Protein AF-I4GXP4-F1 (afdb_monomer_lite)

Foldseek 3Di:
DDFPDKDADDQEDPPDDDPDDDDGDHPVPDGPAIWTKDWDADPVVRDIDIDIDRDRDDPVVVVVSVVVVVVVVD

Structure (mmCIF, N/CA/C/O backbone):
data_AF-I4GXP4-F1
#
_entry.id   AF-I4GXP4-F1
#
loop_
_atom_site.group_PDB
_atom_site.id
_atom_site.type_symbol
_atom_site.label_atom_id
_atom_site.label_alt_id
_atom_site.label_comp_id
_atom_site.label_asym_id
_atom_site.label_entity_id
_atom_site.label_seq_id
_atom_site.pdbx_PDB_ins_code
_atom_site.Cartn_x
_atom_site.Cartn_y
_atom_site.Cartn_z
_atom_site.occupancy
_atom_site.B_iso_or_equiv
_atom_site.auth_seq_id
_atom_site.auth_comp_id
_atom_site.auth_asym_id
_atom_site.auth_atom_id
_atom_site.pdbx_PDB_model_num
ATOM 1 N N . MET A 1 1 ? -3.099 -7.494 6.286 1.00 71.94 1 MET A N 1
ATOM 2 C CA . MET A 1 1 ? -2.375 -6.464 5.518 1.00 71.94 1 MET A CA 1
ATOM 3 C C . MET A 1 1 ? -1.386 -7.153 4.592 1.00 71.94 1 MET A C 1
ATOM 5 O O . MET A 1 1 ? -0.651 -8.007 5.076 1.00 71.94 1 MET A O 1
ATOM 9 N N . ASP A 1 2 ? -1.396 -6.839 3.295 1.00 73.25 2 ASP A N 1
ATOM 10 C CA . ASP A 1 2 ? -0.454 -7.395 2.307 1.00 73.25 2 ASP A CA 1
ATOM 11 C C . ASP A 1 2 ? 0.311 -6.279 1.588 1.00 73.25 2 ASP A C 1
ATOM 13 O O . ASP A 1 2 ? -0.312 -5.359 1.067 1.00 73.25 2 ASP A O 1
ATOM 17 N N . CYS A 1 3 ? 1.645 -6.389 1.560 1.00 71.00 3 CYS A N 1
ATOM 18 C CA . CYS A 1 3 ? 2.568 -5.445 0.909 1.00 71.00 3 CYS A CA 1
ATOM 19 C C . CYS A 1 3 ? 3.625 -6.158 0.046 1.00 71.00 3 CYS A C 1
ATOM 21 O O . CYS A 1 3 ? 4.702 -5.618 -0.220 1.00 71.00 3 CYS A O 1
ATOM 23 N N . LYS A 1 4 ? 3.409 -7.436 -0.303 1.00 68.62 4 LYS A N 1
ATOM 24 C CA . LYS A 1 4 ? 4.457 -8.248 -0.945 1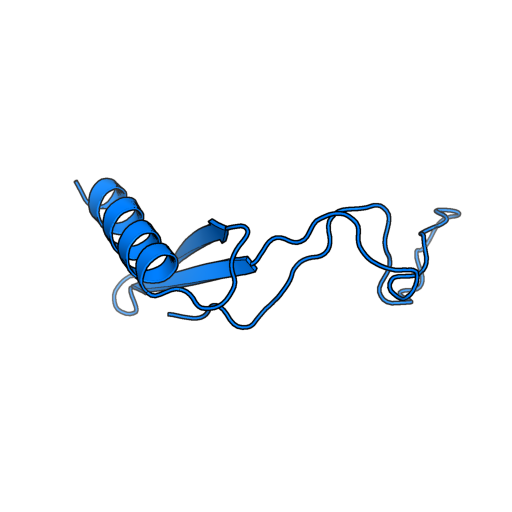.00 68.62 4 LYS A CA 1
ATOM 25 C C . LYS A 1 4 ? 4.515 -8.056 -2.459 1.00 68.62 4 LYS A C 1
ATOM 27 O O . LYS A 1 4 ? 5.573 -8.277 -3.055 1.00 68.62 4 LYS A O 1
ATOM 32 N N . ALA A 1 5 ? 3.405 -7.663 -3.076 1.00 71.75 5 ALA A N 1
ATOM 33 C CA . ALA A 1 5 ? 3.342 -7.420 -4.508 1.00 71.75 5 ALA A CA 1
ATOM 34 C C . ALA A 1 5 ? 4.070 -6.118 -4.875 1.00 71.75 5 ALA A C 1
ATOM 36 O O . ALA A 1 5 ? 3.973 -5.117 -4.175 1.00 71.75 5 ALA A O 1
ATOM 37 N N . LYS A 1 6 ? 4.808 -6.137 -5.987 1.00 70.50 6 LYS A N 1
ATOM 38 C CA . LYS A 1 6 ? 5.392 -4.947 -6.615 1.00 70.50 6 LYS A CA 1
ATOM 39 C C . LYS A 1 6 ? 4.739 -4.762 -7.977 1.00 70.50 6 LYS A C 1
ATOM 41 O O . LYS A 1 6 ? 4.529 -5.738 -8.700 1.00 70.50 6 LYS A O 1
ATOM 46 N N . VAL A 1 7 ? 4.406 -3.521 -8.294 1.00 72.44 7 VAL A N 1
ATOM 47 C CA . VAL A 1 7 ? 3.828 -3.103 -9.566 1.00 72.44 7 VAL A CA 1
ATOM 48 C C . VAL A 1 7 ? 4.830 -2.179 -10.239 1.00 72.44 7 VAL A C 1
ATOM 50 O O . VAL A 1 7 ? 5.180 -1.121 -9.717 1.00 72.44 7 VAL A O 1
ATOM 53 N N . GLU A 1 8 ? 5.319 -2.624 -11.385 1.00 73.25 8 GLU A N 1
ATOM 54 C CA . GLU A 1 8 ? 6.271 -1.889 -12.211 1.00 73.25 8 GLU A CA 1
ATOM 55 C C . GLU A 1 8 ? 5.495 -0.883 -13.058 1.00 73.25 8 GLU A C 1
ATOM 57 O O . GLU A 1 8 ? 4.489 -1.240 -13.677 1.00 73.25 8 GLU A O 1
ATOM 62 N N . LEU A 1 9 ? 5.940 0.373 -13.077 1.00 72.00 9 LEU A N 1
ATOM 63 C CA . LEU A 1 9 ? 5.291 1.426 -13.853 1.00 72.00 9 LEU A CA 1
ATOM 64 C C . LEU A 1 9 ? 6.000 1.601 -15.196 1.00 72.00 9 LEU A C 1
ATOM 66 O O . LEU A 1 9 ? 7.171 1.975 -15.246 1.00 72.00 9 LEU A O 1
ATOM 70 N N . GLY A 1 10 ? 5.281 1.350 -16.288 1.00 71.50 10 GLY A N 1
ATOM 71 C CA . GLY A 1 10 ? 5.766 1.517 -17.658 1.00 71.50 10 GLY A CA 1
ATOM 72 C C . GLY A 1 10 ? 4.957 0.685 -18.648 1.00 71.50 10 GLY A C 1
ATOM 73 O O . GLY A 1 10 ? 4.021 -0.013 -18.258 1.00 71.50 10 GLY A O 1
ATOM 74 N N . GLU A 1 11 ? 5.318 0.735 -19.931 1.00 69.81 11 GLU A N 1
ATOM 75 C CA . GLU A 1 11 ? 4.676 -0.065 -20.987 1.00 69.81 11 GLU A CA 1
ATOM 76 C C . GLU A 1 11 ? 5.124 -1.531 -20.951 1.00 69.81 11 GLU A C 1
ATOM 78 O O . GLU A 1 11 ? 5.463 -2.114 -21.976 1.00 69.81 11 GLU A O 1
ATOM 83 N N . TYR A 1 12 ? 5.173 -2.136 -19.769 1.00 71.25 12 TYR A N 1
ATOM 84 C CA . TYR A 1 12 ? 5.692 -3.480 -19.611 1.00 71.25 12 TYR A CA 1
ATOM 85 C C . TYR A 1 12 ? 4.606 -4.552 -19.749 1.00 71.25 12 TYR A C 1
ATOM 87 O O . TYR A 1 12 ? 3.475 -4.376 -19.292 1.00 71.25 12 TYR A O 1
ATOM 95 N N . SER A 1 13 ? 4.951 -5.700 -20.339 1.00 69.81 13 SER A N 1
ATOM 96 C CA . SER A 1 13 ? 4.050 -6.856 -20.459 1.00 69.81 13 SER A CA 1
ATOM 97 C C . SER A 1 13 ? 4.666 -8.112 -19.859 1.00 69.81 13 SER A C 1
ATOM 99 O O . SER A 1 13 ? 5.824 -8.425 -20.105 1.00 69.81 13 SER A O 1
ATOM 101 N N . AR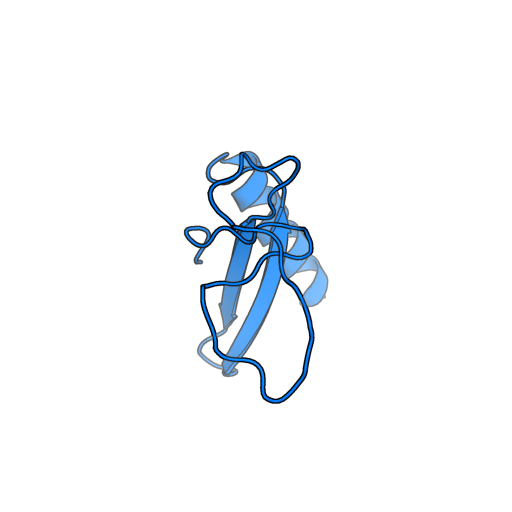G A 1 14 ? 3.842 -8.899 -19.158 1.00 66.00 14 ARG A N 1
ATOM 102 C CA . ARG A 1 14 ? 4.187 -10.210 -18.570 1.00 66.00 14 ARG A CA 1
ATOM 103 C C . ARG A 1 14 ? 4.225 -11.346 -19.603 1.00 66.00 14 ARG A C 1
ATOM 105 O O . ARG A 1 14 ? 3.825 -12.470 -19.309 1.00 66.00 14 ARG A O 1
ATOM 112 N N . GLY A 1 15 ? 4.590 -11.044 -20.850 1.00 62.22 15 GLY A N 1
ATOM 113 C CA . GLY A 1 15 ? 4.592 -12.019 -21.949 1.00 62.22 15 GLY A CA 1
ATOM 114 C C . GLY A 1 15 ? 3.198 -12.493 -22.393 1.00 62.22 15 GLY A C 1
ATOM 115 O O . GLY A 1 15 ? 3.068 -13.537 -23.034 1.00 62.22 15 GLY A O 1
ATOM 116 N N . GLY A 1 16 ? 2.139 -11.747 -22.059 1.00 67.56 16 GLY A N 1
ATOM 117 C CA . GLY A 1 16 ? 0.783 -12.036 -22.526 1.00 67.56 16 GLY A CA 1
ATOM 118 C C . GLY A 1 16 ? 0.644 -11.827 -24.038 1.00 67.56 16 GLY A C 1
ATOM 119 O O . GLY A 1 16 ? 1.237 -10.911 -24.606 1.00 67.56 16 GLY A O 1
ATOM 120 N N . LYS A 1 17 ? -0.165 -12.659 -24.705 1.00 65.38 17 LYS A N 1
ATOM 121 C CA . LYS A 1 17 ? -0.501 -12.464 -26.123 1.00 65.38 17 LYS A CA 1
ATOM 122 C C . LYS A 1 17 ? -1.667 -11.490 -26.242 1.00 65.38 17 LYS A C 1
ATOM 124 O O . LYS A 1 17 ? -2.801 -11.833 -25.910 1.00 65.38 17 LYS A O 1
ATOM 129 N N . THR A 1 18 ? -1.400 -10.288 -26.735 1.00 65.75 18 THR A N 1
ATOM 130 C CA . THR A 1 18 ? -2.440 -9.294 -27.020 1.00 65.75 18 THR A CA 1
ATOM 131 C C . THR A 1 18 ? -3.096 -9.605 -28.365 1.00 65.75 18 THR A C 1
ATOM 133 O O . THR A 1 18 ? -2.435 -10.017 -29.314 1.00 65.75 18 THR A O 1
ATOM 136 N N . ARG A 1 19 ? -4.412 -9.400 -28.480 1.00 75.31 19 ARG A N 1
ATOM 137 C CA . ARG A 1 19 ? -5.182 -9.671 -29.711 1.00 75.31 19 ARG A CA 1
ATOM 138 C C . ARG A 1 19 ? -4.944 -8.647 -30.844 1.00 75.31 19 ARG A C 1
ATOM 140 O O . ARG A 1 19 ? -5.618 -8.719 -31.865 1.00 75.31 19 ARG A O 1
ATOM 147 N N . GLY A 1 20 ? -4.021 -7.700 -30.654 1.00 70.31 20 GLY A N 1
ATOM 148 C CA . GLY A 1 20 ? -3.658 -6.630 -31.590 1.00 70.31 20 GLY A CA 1
ATOM 149 C C . GLY A 1 20 ? -2.154 -6.320 -31.552 1.00 70.31 20 GLY A C 1
ATOM 150 O O . GLY A 1 20 ? -1.422 -6.927 -30.776 1.00 70.31 20 GLY A O 1
ATOM 151 N N . ASN A 1 21 ? -1.695 -5.364 -32.366 1.00 64.88 21 ASN A N 1
ATOM 152 C CA . ASN A 1 21 ? -0.269 -5.061 -32.603 1.00 64.88 21 ASN A CA 1
ATOM 153 C C . ASN A 1 21 ? 0.416 -4.201 -31.516 1.00 64.88 21 ASN A C 1
ATOM 155 O O . ASN A 1 21 ? 1.362 -3.476 -31.820 1.00 64.88 21 ASN A O 1
ATOM 159 N N . ASN A 1 22 ? -0.037 -4.242 -30.262 1.00 66.38 22 ASN A N 1
ATOM 160 C CA . ASN A 1 22 ? 0.618 -3.470 -29.204 1.00 66.38 22 ASN A CA 1
ATOM 161 C C . ASN A 1 22 ? 1.979 -4.086 -28.867 1.00 66.38 22 ASN A C 1
ATOM 163 O O . ASN A 1 22 ? 2.058 -5.252 -28.477 1.00 66.38 22 ASN A O 1
ATOM 167 N N . GLN A 1 23 ? 3.033 -3.285 -29.008 1.00 66.31 23 GLN A N 1
ATOM 168 C CA . GLN A 1 23 ? 4.369 -3.611 -28.531 1.00 66.31 23 GLN A 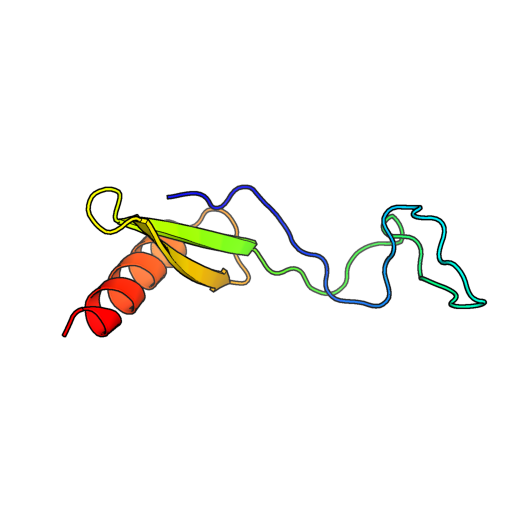CA 1
ATOM 169 C C . GLN A 1 23 ? 4.462 -3.199 -27.065 1.00 66.31 23 GLN A C 1
ATOM 171 O O . GLN A 1 23 ? 4.049 -2.103 -26.706 1.00 66.31 23 GLN A O 1
ATOM 176 N N . ALA A 1 24 ? 4.971 -4.092 -26.229 1.00 69.62 24 ALA A N 1
ATOM 177 C CA . ALA A 1 24 ? 5.256 -3.806 -24.835 1.00 69.62 24 ALA A CA 1
ATOM 178 C C . ALA A 1 24 ? 6.757 -3.956 -24.605 1.00 69.62 24 ALA A C 1
ATOM 180 O O . ALA A 1 24 ? 7.410 -4.785 -25.244 1.00 69.62 24 ALA A O 1
ATOM 181 N N . GLN A 1 25 ? 7.292 -3.148 -23.702 1.00 64.56 25 GLN A N 1
ATOM 182 C CA . GLN A 1 25 ? 8.652 -3.272 -23.220 1.00 64.56 25 GLN A CA 1
ATOM 183 C C . GLN A 1 25 ? 8.798 -4.535 -22.368 1.00 64.56 25 GLN A C 1
ATOM 185 O O . GLN A 1 25 ? 7.872 -4.966 -21.673 1.00 64.56 25 GLN A O 1
ATOM 190 N N . ASP A 1 26 ? 9.977 -5.135 -22.451 1.00 63.53 26 ASP A N 1
ATOM 191 C CA . ASP A 1 26 ? 10.336 -6.286 -21.637 1.00 63.53 26 ASP A CA 1
ATOM 192 C C . ASP A 1 26 ? 10.521 -5.855 -20.172 1.00 63.53 26 ASP A C 1
ATOM 194 O O . ASP A 1 26 ? 11.159 -4.836 -19.894 1.00 63.53 26 ASP A O 1
ATOM 198 N N . GLN A 1 27 ? 9.916 -6.607 -19.250 1.00 60.28 27 GLN A N 1
ATOM 199 C CA . GLN A 1 27 ? 9.924 -6.319 -17.809 1.00 60.28 27 GLN A CA 1
ATOM 200 C C . GLN A 1 27 ? 11.314 -6.451 -17.187 1.00 60.28 27 GLN A C 1
ATOM 202 O O . GLN A 1 27 ? 11.612 -5.795 -16.193 1.00 60.28 27 GLN A O 1
ATOM 207 N N . ASP A 1 28 ? 12.198 -7.228 -17.810 1.00 63.66 28 ASP A N 1
ATOM 208 C CA . ASP A 1 28 ? 13.531 -7.505 -17.276 1.00 63.66 28 ASP A CA 1
ATOM 209 C C . ASP A 1 28 ? 14.559 -6.389 -17.575 1.00 63.66 28 ASP A C 1
ATOM 211 O O . ASP A 1 28 ? 15.726 -6.490 -17.193 1.00 63.66 28 ASP A O 1
ATOM 215 N N . LEU A 1 29 ? 14.154 -5.287 -18.227 1.00 62.12 29 LEU A N 1
ATOM 216 C CA . LEU A 1 29 ? 15.062 -4.232 -18.711 1.00 62.12 29 LEU A CA 1
ATOM 217 C C . LEU A 1 29 ? 15.537 -3.210 -17.659 1.00 62.12 29 LEU A C 1
ATOM 219 O O . LEU A 1 29 ? 16.164 -2.211 -18.014 1.00 62.12 29 LEU A O 1
ATOM 223 N N . GLY A 1 30 ? 15.322 -3.464 -16.368 1.00 56.41 30 GLY A N 1
ATOM 224 C CA . GLY A 1 30 ? 15.808 -2.595 -15.294 1.00 56.41 30 GLY A CA 1
ATOM 225 C C . GLY A 1 30 ? 14.870 -1.413 -15.043 1.00 56.41 30 GLY A C 1
ATOM 226 O O . GLY A 1 30 ? 14.882 -0.396 -15.734 1.00 56.41 30 GLY A O 1
ATOM 227 N N . GLU A 1 31 ? 14.042 -1.568 -14.018 1.00 60.94 31 GLU A N 1
ATOM 228 C CA . GLU A 1 31 ? 12.949 -0.661 -13.671 1.00 60.94 31 GLU A CA 1
ATOM 229 C C . GLU A 1 31 ? 13.417 0.737 -13.227 1.00 60.94 31 GLU A C 1
ATOM 231 O O . GLU A 1 31 ? 14.334 0.874 -12.415 1.00 60.94 31 GLU A O 1
ATOM 236 N N . LYS A 1 32 ? 12.719 1.783 -13.699 1.00 65.94 32 LYS A N 1
ATOM 237 C CA . LYS A 1 32 ? 12.917 3.179 -13.262 1.00 65.94 32 LYS A CA 1
ATOM 238 C C . LYS A 1 32 ? 12.121 3.538 -12.000 1.00 65.94 32 LYS A C 1
ATOM 240 O O . LYS A 1 32 ? 12.635 4.273 -11.165 1.00 65.94 32 LYS A O 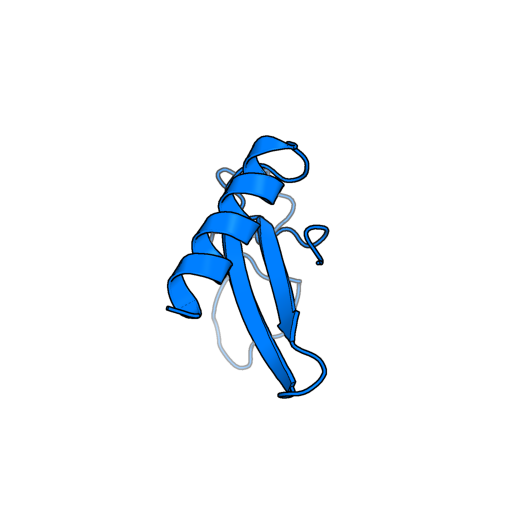1
ATOM 245 N N . GLU A 1 33 ? 10.897 3.023 -11.847 1.00 68.88 33 GLU A N 1
ATOM 246 C CA . GLU A 1 33 ? 9.997 3.351 -10.730 1.00 68.88 33 GLU A CA 1
ATOM 247 C C . GLU A 1 33 ? 9.056 2.171 -10.418 1.00 68.88 33 GLU A C 1
ATOM 249 O O . GLU A 1 33 ? 8.545 1.513 -11.329 1.00 68.88 33 GLU A O 1
ATOM 254 N N . LYS A 1 34 ? 8.845 1.886 -9.126 1.00 71.81 34 LYS A N 1
ATOM 255 C CA . LYS A 1 34 ? 8.007 0.778 -8.638 1.00 71.81 34 LYS A CA 1
ATOM 256 C C . LYS A 1 34 ? 7.030 1.296 -7.596 1.00 71.81 34 LYS A C 1
ATOM 258 O O . LYS A 1 34 ? 7.451 1.999 -6.678 1.00 71.81 34 LYS A O 1
ATOM 263 N N . TYR A 1 35 ? 5.782 0.845 -7.661 1.00 78.00 35 TYR A N 1
ATOM 264 C CA . TYR A 1 35 ? 4.849 0.981 -6.547 1.00 78.00 35 TYR A CA 1
ATOM 265 C C . TYR A 1 35 ? 4.584 -0.354 -5.873 1.00 78.00 35 TYR A C 1
ATOM 267 O O . TYR A 1 35 ? 4.507 -1.411 -6.497 1.00 78.00 35 TYR A O 1
ATOM 275 N N . ILE A 1 36 ? 4.449 -0.291 -4.559 1.00 78.62 36 ILE A N 1
ATOM 276 C CA . ILE A 1 36 ? 4.073 -1.399 -3.704 1.00 78.62 36 ILE A CA 1
ATOM 277 C C . ILE A 1 36 ? 2.652 -1.144 -3.227 1.00 78.62 36 ILE A C 1
ATOM 279 O O . ILE A 1 36 ? 2.438 -0.221 -2.434 1.00 78.62 36 ILE A O 1
ATOM 283 N N . PRO A 1 37 ? 1.672 -1.923 -3.713 1.00 84.81 37 PRO A N 1
ATOM 284 C CA . PRO A 1 37 ? 0.357 -1.952 -3.103 1.00 84.81 37 PRO A CA 1
ATOM 285 C C . PRO A 1 37 ? 0.440 -2.412 -1.641 1.00 84.81 37 PRO A C 1
ATOM 287 O O . PRO A 1 37 ? 1.134 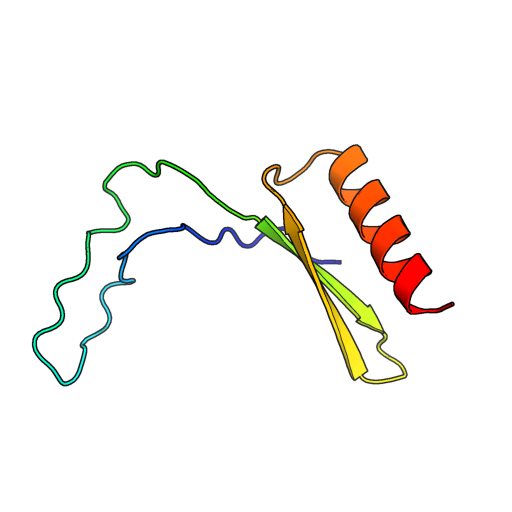-3.378 -1.333 1.00 84.81 37 PRO A O 1
ATOM 290 N N . CYS A 1 38 ? -0.307 -1.742 -0.770 1.00 86.25 38 CYS A N 1
ATOM 291 C CA . CYS A 1 38 ? -0.586 -2.102 0.613 1.00 86.25 38 CYS A CA 1
ATOM 292 C C . CYS A 1 38 ? -2.101 -2.247 0.775 1.00 86.25 38 CYS A C 1
ATOM 294 O O . CYS A 1 38 ? -2.841 -1.271 0.635 1.00 86.25 38 CYS A O 1
ATOM 296 N N . GLY A 1 39 ? -2.564 -3.473 1.015 1.00 87.88 39 GLY A N 1
ATOM 297 C CA . GLY A 1 39 ? -3.985 -3.788 1.169 1.00 87.88 39 GLY A CA 1
ATOM 298 C C . GLY A 1 39 ? -4.392 -4.020 2.625 1.00 87.88 39 GLY A C 1
ATOM 299 O O . GLY A 1 39 ? -3.714 -4.771 3.332 1.00 87.88 39 GLY A O 1
ATOM 300 N N . ILE A 1 40 ? -5.521 -3.453 3.059 1.00 90.75 40 ILE A N 1
ATOM 301 C CA . ILE A 1 40 ? -6.193 -3.738 4.342 1.00 90.75 40 ILE A CA 1
ATOM 302 C C . ILE A 1 40 ? -7.610 -4.239 4.047 1.00 90.75 40 ILE A C 1
ATOM 304 O O . ILE A 1 40 ? -8.335 -3.608 3.284 1.00 90.75 40 ILE A O 1
ATOM 308 N N . VAL A 1 41 ? -8.002 -5.372 4.633 1.00 91.62 41 VAL A N 1
ATOM 309 C CA . VAL A 1 41 ? -9.330 -5.975 4.436 1.00 91.62 41 VAL A CA 1
ATOM 310 C C . VAL A 1 41 ? -10.136 -5.864 5.727 1.00 91.62 41 VAL A C 1
ATOM 312 O O . VAL A 1 41 ? -9.657 -6.284 6.778 1.00 91.62 41 VAL A O 1
ATOM 315 N N . ASP A 1 42 ? -11.345 -5.316 5.628 1.00 89.81 42 ASP A N 1
ATOM 316 C CA . ASP A 1 42 ? -12.414 -5.462 6.620 1.00 89.81 42 ASP A CA 1
ATOM 317 C C . ASP A 1 42 ? -13.197 -6.732 6.254 1.00 89.81 42 ASP A C 1
ATOM 319 O O . ASP A 1 42 ? -13.932 -6.758 5.261 1.00 89.81 42 ASP A O 1
ATOM 323 N N . GLU A 1 43 ? -12.972 -7.811 7.008 1.00 91.12 43 GLU A N 1
ATOM 324 C CA . GLU A 1 43 ? -13.568 -9.125 6.734 1.00 91.12 43 GLU A CA 1
ATOM 325 C C . GLU A 1 43 ? -15.079 -9.145 6.994 1.00 91.12 43 GLU A C 1
ATOM 327 O O . GLU A 1 43 ? -15.805 -9.833 6.276 1.00 91.12 43 GLU A O 1
ATOM 332 N N . ASP A 1 44 ? -15.565 -8.345 7.947 1.00 92.19 44 ASP A N 1
ATOM 333 C CA . ASP A 1 44 ? -16.983 -8.299 8.316 1.00 92.19 44 ASP A CA 1
ATOM 334 C C . ASP A 1 44 ? -17.825 -7.644 7.214 1.00 92.19 44 ASP A C 1
ATOM 336 O O . ASP A 1 44 ? -18.958 -8.054 6.950 1.00 92.19 44 ASP A O 1
ATOM 340 N N . LYS A 1 45 ? -17.271 -6.627 6.543 1.00 90.31 45 LYS A N 1
ATOM 341 C CA . LYS A 1 45 ? -17.944 -5.914 5.443 1.00 90.31 45 LYS A CA 1
ATOM 342 C C . LYS A 1 45 ? -17.519 -6.380 4.054 1.00 90.31 45 LYS A C 1
ATOM 344 O O . LYS A 1 45 ? -18.110 -5.944 3.066 1.00 90.31 45 LYS A O 1
ATOM 349 N N . GLY A 1 46 ? -16.487 -7.218 3.958 1.00 90.19 46 GLY A N 1
ATOM 350 C CA . GLY A 1 46 ? -15.890 -7.629 2.687 1.00 90.19 46 GLY A CA 1
ATOM 351 C C . GLY A 1 46 ? -15.286 -6.461 1.900 1.00 90.19 46 GLY A C 1
ATOM 352 O O . GLY A 1 46 ? -15.329 -6.460 0.669 1.00 90.19 46 GLY A O 1
ATOM 353 N N . GLN A 1 47 ? -14.768 -5.441 2.590 1.00 91.50 47 GLN A N 1
ATOM 354 C CA . GLN A 1 47 ? -14.226 -4.231 1.966 1.00 91.50 47 GLN A CA 1
ATOM 355 C C . GLN A 1 47 ? -12.697 -4.272 1.930 1.00 91.50 47 GLN A C 1
ATOM 357 O O . GLN A 1 47 ? -12.050 -4.590 2.925 1.00 91.50 47 GLN A O 1
ATOM 362 N N . LEU A 1 48 ? -12.119 -3.921 0.778 1.00 90.06 48 LEU A N 1
ATOM 363 C CA . LEU A 1 48 ? -10.675 -3.809 0.582 1.00 90.06 48 LEU A CA 1
ATOM 364 C C . LEU A 1 48 ? -10.284 -2.336 0.453 1.00 90.06 48 LEU A C 1
ATOM 366 O O . LEU A 1 48 ? -10.700 -1.656 -0.484 1.00 90.06 48 LEU A O 1
ATOM 370 N N . TYR A 1 49 ? -9.427 -1.881 1.357 1.00 91.00 49 TYR A N 1
ATOM 371 C CA . TYR A 1 49 ? -8.680 -0.640 1.227 1.00 91.00 49 TYR A CA 1
ATOM 372 C C . TYR A 1 49 ? -7.328 -0.927 0.570 1.00 91.00 49 TYR A C 1
ATOM 374 O O . TYR A 1 49 ? -6.643 -1.875 0.959 1.00 91.00 49 TYR A O 1
ATOM 382 N N . LEU A 1 50 ? -6.939 -0.122 -0.420 1.00 88.75 50 LEU A N 1
ATOM 383 C CA . LEU A 1 50 ? -5.703 -0.305 -1.178 1.00 88.75 50 LEU A CA 1
ATOM 384 C C . LEU A 1 50 ? -4.951 1.021 -1.303 1.00 88.75 50 LEU A C 1
ATOM 386 O O . LEU A 1 50 ? -5.485 1.992 -1.832 1.00 88.75 50 LEU A O 1
ATOM 390 N N . ASN A 1 51 ? -3.697 1.029 -0.864 1.00 87.44 51 ASN A N 1
ATOM 391 C CA . ASN A 1 51 ? -2.774 2.155 -0.973 1.00 87.44 51 ASN A CA 1
ATOM 392 C C . ASN A 1 51 ? -1.554 1.772 -1.823 1.00 87.44 51 ASN A C 1
ATOM 394 O O . ASN A 1 51 ? -1.202 0.599 -1.872 1.00 87.44 51 ASN A O 1
ATOM 398 N N . PHE A 1 52 ? -0.879 2.728 -2.460 1.00 83.31 52 PHE A N 1
ATOM 399 C CA . PHE A 1 52 ? 0.335 2.490 -3.248 1.00 83.31 52 PHE A CA 1
ATOM 400 C C . PHE A 1 52 ? 1.480 3.364 -2.731 1.00 83.31 52 PHE A C 1
ATOM 402 O O . PHE A 1 52 ? 1.381 4.586 -2.749 1.00 83.31 52 PHE A O 1
ATOM 409 N N . GLY A 1 53 ? 2.582 2.745 -2.297 1.00 80.94 53 GLY A N 1
ATOM 410 C CA . GLY A 1 53 ? 3.779 3.460 -1.838 1.00 80.94 53 GLY A CA 1
ATOM 411 C C . GLY A 1 53 ? 5.058 3.046 -2.557 1.00 80.94 53 GLY A C 1
ATOM 412 O O . GLY A 1 53 ? 5.108 2.026 -3.235 1.00 80.94 53 GLY A O 1
ATOM 413 N N . GLY A 1 54 ? 6.122 3.835 -2.398 1.00 72.56 54 GLY A N 1
ATOM 414 C CA . GLY A 1 54 ? 7.424 3.567 -3.029 1.00 72.56 54 GLY A CA 1
ATOM 415 C C . GLY A 1 54 ? 8.356 2.628 -2.245 1.00 72.56 54 GLY A C 1
ATOM 416 O O . GLY A 1 54 ? 9.325 2.117 -2.802 1.00 72.56 54 GLY A O 1
ATOM 417 N N . SER A 1 55 ? 8.092 2.379 -0.956 1.00 68.38 55 SER A N 1
ATOM 418 C CA . SER A 1 55 ? 8.932 1.540 -0.082 1.00 68.38 55 SER A CA 1
ATOM 419 C C . SER A 1 55 ? 8.188 0.282 0.348 1.00 68.38 55 SER A C 1
ATOM 421 O O . SER A 1 55 ? 7.027 0.345 0.733 1.00 68.38 55 SER A O 1
ATOM 423 N N . TYR A 1 56 ? 8.848 -0.880 0.277 1.00 66.19 56 TYR A N 1
ATOM 424 C CA . TYR A 1 56 ? 8.150 -2.165 0.383 1.00 66.19 56 TYR A CA 1
ATOM 425 C C . TYR A 1 56 ? 8.066 -2.736 1.801 1.00 66.19 56 TYR A C 1
ATOM 427 O O . TYR A 1 56 ? 7.333 -3.703 1.991 1.00 66.19 56 TYR A O 1
ATOM 435 N N . LYS A 1 57 ? 8.824 -2.211 2.779 1.00 63.62 57 LYS A N 1
ATOM 436 C CA . LYS A 1 57 ? 8.998 -2.845 4.109 1.00 63.62 57 LYS A CA 1
ATOM 437 C C . LYS A 1 57 ? 9.516 -1.906 5.213 1.00 63.62 57 LYS A C 1
ATOM 439 O O . LYS A 1 57 ? 10.254 -2.355 6.086 1.00 63.62 57 LYS A O 1
ATOM 444 N N . THR A 1 58 ? 9.207 -0.613 5.182 1.00 78.62 58 THR A N 1
ATOM 445 C CA . THR A 1 58 ? 9.524 0.267 6.322 1.00 78.62 58 THR A CA 1
ATOM 446 C C . THR A 1 58 ? 8.366 0.264 7.316 1.00 78.62 58 THR A C 1
ATOM 448 O O . THR A 1 58 ? 7.206 0.202 6.912 1.00 78.62 58 THR A O 1
ATOM 451 N N . SER A 1 59 ? 8.672 0.315 8.617 1.00 80.69 59 SER A N 1
ATOM 452 C CA . SER A 1 59 ? 7.660 0.508 9.668 1.00 80.69 59 SER A CA 1
ATOM 453 C C . SER A 1 59 ? 6.774 1.710 9.361 1.00 80.69 59 SER A C 1
ATOM 455 O O . SER A 1 59 ? 5.559 1.618 9.478 1.00 80.69 59 SER A O 1
ATOM 457 N N . ASP A 1 60 ? 7.390 2.784 8.876 1.00 83.31 60 ASP A N 1
ATOM 458 C CA . ASP A 1 60 ? 6.730 4.054 8.586 1.00 83.31 60 ASP A CA 1
ATOM 459 C C . ASP A 1 60 ? 5.673 3.891 7.493 1.00 83.31 60 ASP A C 1
ATOM 461 O O . ASP A 1 60 ? 4.541 4.316 7.667 1.00 83.31 60 ASP A O 1
ATOM 465 N N . PHE A 1 61 ? 5.975 3.133 6.433 1.00 83.12 61 PHE A N 1
ATOM 466 C CA . PHE A 1 61 ? 5.005 2.855 5.371 1.00 83.12 61 PHE A CA 1
ATOM 467 C C . PHE A 1 61 ? 3.779 2.079 5.877 1.00 83.12 61 PHE A C 1
ATOM 469 O O . PHE A 1 61 ? 2.654 2.314 5.425 1.00 83.12 61 PHE A O 1
ATOM 476 N N . MET A 1 62 ? 3.978 1.151 6.821 1.00 84.19 62 MET A N 1
ATOM 477 C CA . MET A 1 62 ? 2.864 0.431 7.441 1.00 84.19 62 MET A CA 1
ATOM 478 C C . MET A 1 62 ? 2.025 1.365 8.315 1.00 84.19 62 MET A C 1
ATOM 480 O O . MET A 1 62 ? 0.801 1.324 8.223 1.00 84.19 62 MET A O 1
ATOM 484 N N . VAL A 1 63 ? 2.665 2.216 9.123 1.00 88.31 63 VAL A N 1
ATOM 485 C CA . VAL A 1 63 ? 1.977 3.197 9.978 1.00 88.31 63 VAL A CA 1
ATOM 486 C C . VAL A 1 63 ? 1.169 4.178 9.130 1.00 88.31 63 VAL A C 1
ATOM 488 O O . VAL A 1 63 ? -0.030 4.315 9.361 1.00 88.31 63 VAL A O 1
ATOM 491 N N . ASP A 1 64 ? 1.776 4.763 8.097 1.00 88.06 64 ASP A N 1
ATOM 492 C CA . ASP A 1 64 ? 1.111 5.685 7.172 1.00 88.06 64 ASP A CA 1
ATOM 493 C C . ASP A 1 64 ? -0.115 5.033 6.518 1.00 88.06 64 ASP A C 1
ATOM 495 O O . ASP A 1 64 ? -1.185 5.636 6.441 1.00 88.06 64 ASP A O 1
ATOM 499 N N . SER A 1 65 ? 0.006 3.766 6.104 1.00 88.12 65 SER A N 1
ATOM 500 C CA . SER A 1 65 ? -1.101 3.019 5.495 1.00 88.12 65 SER A CA 1
ATOM 501 C C . SER A 1 65 ? -2.268 2.785 6.461 1.00 88.12 65 SER A C 1
ATOM 503 O O . SER A 1 65 ? -3.422 2.851 6.039 1.00 88.12 65 SER A O 1
ATOM 505 N N . VAL A 1 66 ? -1.992 2.521 7.746 1.00 90.25 66 VAL A N 1
ATOM 506 C CA . VAL A 1 66 ? -3.039 2.379 8.774 1.00 90.25 66 VAL A CA 1
ATOM 507 C C . VAL A 1 66 ? -3.692 3.724 9.073 1.00 90.25 66 VAL A C 1
ATOM 509 O O . VAL A 1 66 ? -4.916 3.785 9.149 1.00 90.25 66 VAL A O 1
ATOM 512 N N . CYS A 1 67 ? -2.905 4.794 9.215 1.00 91.31 67 CYS A N 1
ATOM 513 C CA . CYS A 1 67 ? -3.418 6.143 9.455 1.00 91.31 67 CYS A CA 1
ATOM 514 C C . CYS A 1 67 ? -4.361 6.592 8.333 1.00 91.31 67 CYS A C 1
ATOM 516 O O . CYS A 1 67 ? -5.488 6.990 8.612 1.00 91.31 67 CYS A O 1
ATOM 518 N N . GLN A 1 68 ? -3.942 6.446 7.073 1.00 90.25 68 GLN A N 1
ATOM 519 C CA . GLN A 1 68 ? -4.772 6.810 5.922 1.00 90.25 68 GLN A CA 1
ATOM 520 C C . GLN A 1 68 ? -6.054 5.978 5.843 1.00 90.25 68 GLN A C 1
ATOM 522 O O . GLN A 1 68 ? -7.124 6.519 5.589 1.00 90.25 68 GLN A O 1
ATOM 527 N N . TRP A 1 69 ? -5.978 4.667 6.097 1.00 91.50 69 TRP A N 1
ATOM 528 C CA . TRP A 1 69 ? -7.180 3.838 6.177 1.00 91.50 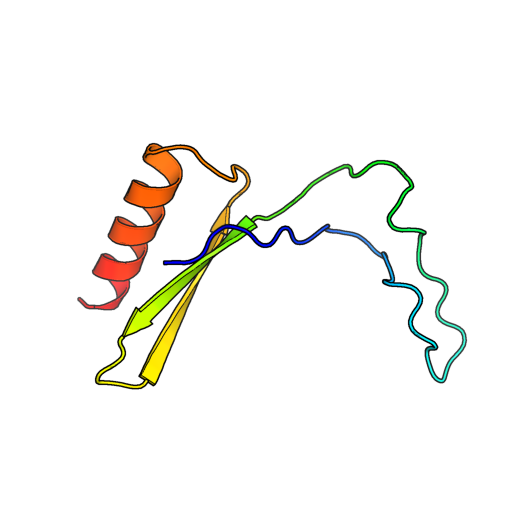69 TRP A CA 1
ATOM 529 C C . TRP A 1 69 ? -8.125 4.317 7.282 1.00 91.50 69 TRP A C 1
ATOM 531 O O . TRP A 1 69 ? -9.327 4.424 7.052 1.00 91.50 69 TRP A O 1
ATOM 541 N N . TRP A 1 70 ? -7.596 4.650 8.458 1.00 91.94 70 TRP A N 1
ATOM 542 C CA . TRP A 1 70 ? -8.398 5.125 9.583 1.00 91.94 70 TRP A CA 1
ATOM 543 C C . TRP A 1 70 ? -9.144 6.425 9.264 1.00 91.94 70 TRP A C 1
ATOM 545 O O . TRP A 1 70 ? -10.310 6.565 9.624 1.00 91.94 70 TRP A O 1
ATOM 555 N N . GLU A 1 71 ? -8.515 7.346 8.531 1.00 91.62 71 GLU A N 1
ATOM 556 C CA . GLU A 1 71 ? -9.165 8.569 8.041 1.00 91.62 71 GLU A CA 1
ATOM 557 C C . GLU A 1 71 ? -10.361 8.276 7.125 1.00 91.62 71 GLU A C 1
ATOM 559 O O . GLU A 1 71 ? -11.314 9.047 7.117 1.00 91.62 71 GLU A O 1
ATOM 564 N N . THR A 1 72 ? -10.369 7.149 6.402 1.00 87.88 72 THR A N 1
ATOM 565 C CA . THR A 1 72 ? -11.521 6.759 5.566 1.00 87.88 72 THR A CA 1
ATOM 566 C C . THR A 1 72 ? -12.713 6.210 6.352 1.00 87.88 72 THR A C 1
ATOM 568 O O . THR A 1 72 ? -13.794 6.054 5.787 1.00 87.88 72 THR A O 1
ATOM 571 N N . LEU A 1 73 ? -12.524 5.886 7.635 1.00 84.88 73 LEU A N 1
ATOM 572 C CA . LEU A 1 73 ? -13.581 5.383 8.517 1.00 84.88 73 LEU A CA 1
ATOM 573 C C . LEU A 1 73 ? -14.296 6.497 9.298 1.00 84.88 73 LEU A C 1
ATOM 575 O O . LEU A 1 73 ? -15.303 6.209 9.950 1.00 84.88 73 LEU A O 1
ATOM 579 N N . SER A 1 74 ? -13.756 7.721 9.270 1.00 67.69 74 SER A N 1
ATOM 580 C CA . SER A 1 74 ? -14.328 8.911 9.912 1.00 67.69 74 SER A CA 1
ATOM 581 C C . SER A 1 74 ? -15.288 9.659 8.997 1.00 67.69 74 SER A C 1
ATOM 583 O O . SER A 1 74 ? -16.134 10.372 9.583 1.00 67.69 74 SER A O 1
#

Radius of gyration: 15.95 Å; chains: 1; bounding box: 34×21×43 Å

InterPro domains:
  IPR011518 Transposase, Rhodopirellula-type [PF07592] (1-73)

Organism: NCBI:txid1160282

pLDDT: mean 77.05, std 10.65, range [56.41, 92.19]

Sequence (74 aa):
MDCKAKVELGEYSRGGKTRGNNQAQDQDLGEKEKYIPCGIVDEDKGQLYLNFGGSYKTSDFMVDSVCQWWETLS

Secondary structure (DSSP, 8-state):
-B----EE-SSEE-S---SS----EETTS--S-EEEEEEEEETTTTEEEEEEES-SS-HHHHHHHHHHHHHTT-